Protein AF-A0AAX0TQB9-F1 (afdb_monomer_lite)

pLDDT: mean 88.9, std 10.39, range [45.22, 97.31]

Foldseek 3Di:
DDQLVNDDCVPDDPVVSVLNVCCVVDVPRPSVVVVVVVVVLVVVLPVVQDPPDPPVVSVVVVVCCCCPVVVDDPPPD

Radius of gyration: 15.38 Å; chains: 1; bounding box: 31×30×38 Å

Sequence (77 aa):
MRSLADFEFNKAPLCEGMILACEAIRRDFPSQDVYDELERLVSLAKEEISQLLPLEEQLEKLIALFYGDWGFKASRG

Organism: Acinetobacter baumannii (NCBI:txid470)

Secondary structure (DSSP, 8-state):
---GGG--TTTS-HHHHHHHHHHHH-TT--HHHHHHHHHHHHHHHHHHS-TTS-HHHHHHHHHHIIIIIS-------

Structure (mmCIF, N/CA/C/O backbone):
data_AF-A0AAX0TQB9-F1
#
_entry.id   AF-A0AAX0TQB9-F1
#
loop_
_atom_site.group_PDB
_atom_site.id
_atom_site.type_symbol
_atom_site.label_atom_id
_atom_site.label_alt_id
_atom_site.label_comp_id
_atom_site.label_asym_id
_atom_site.label_entity_id
_atom_site.label_seq_id
_atom_site.pdbx_PDB_ins_code
_atom_site.Cartn_x
_atom_site.Cartn_y
_atom_site.Cartn_z
_atom_site.occupancy
_atom_site.B_iso_or_equiv
_atom_site.auth_seq_id
_atom_site.auth_comp_id
_atom_site.auth_asym_id
_atom_site.auth_atom_id
_atom_site.pdbx_PDB_model_num
ATOM 1 N N . MET A 1 1 ? 6.049 9.491 -22.085 1.00 53.69 1 MET A N 1
ATOM 2 C CA . MET A 1 1 ? 6.522 8.733 -20.908 1.00 53.69 1 MET A CA 1
ATOM 3 C C . MET A 1 1 ? 7.584 9.562 -20.216 1.00 53.69 1 MET A C 1
ATOM 5 O O . MET A 1 1 ? 8.508 9.993 -20.895 1.00 53.69 1 MET A O 1
ATOM 9 N N . ARG A 1 2 ? 7.423 9.846 -18.919 1.00 61.34 2 ARG A N 1
ATOM 10 C CA . ARG A 1 2 ? 8.517 10.392 -18.103 1.00 61.34 2 ARG A CA 1
ATOM 11 C C . ARG A 1 2 ? 9.550 9.281 -17.903 1.00 61.34 2 ARG A C 1
ATOM 13 O O . ARG A 1 2 ? 9.165 8.149 -17.638 1.00 61.34 2 ARG A O 1
ATOM 20 N N . SER A 1 3 ? 10.831 9.588 -18.086 1.00 70.50 3 SER A N 1
ATOM 21 C CA . SER A 1 3 ? 11.917 8.647 -17.801 1.00 70.50 3 SER A CA 1
ATOM 22 C C . SER A 1 3 ? 12.077 8.497 -16.289 1.00 70.50 3 SER A C 1
ATOM 24 O O . SER A 1 3 ? 11.951 9.484 -15.566 1.00 70.50 3 SER A O 1
ATOM 26 N N . LEU A 1 4 ? 12.419 7.295 -15.811 1.00 75.06 4 LEU A N 1
ATOM 27 C CA . LEU A 1 4 ? 12.778 7.066 -14.405 1.00 75.06 4 LEU A CA 1
ATOM 28 C C . LEU A 1 4 ? 13.904 8.012 -13.945 1.00 75.06 4 LEU A C 1
ATOM 30 O O . LEU A 1 4 ? 13.923 8.442 -12.798 1.00 75.06 4 LEU A O 1
ATOM 34 N N . ALA A 1 5 ? 14.814 8.373 -14.857 1.00 75.56 5 ALA A N 1
ATOM 35 C CA . ALA A 1 5 ? 15.914 9.298 -14.588 1.00 75.56 5 ALA A CA 1
ATOM 36 C C . ALA A 1 5 ? 15.457 10.746 -14.318 1.00 75.56 5 ALA A C 1
ATOM 38 O O . ALA A 1 5 ? 16.174 11.488 -13.655 1.00 75.56 5 ALA A O 1
ATOM 39 N N . ASP A 1 6 ? 14.267 11.127 -14.791 1.00 80.69 6 ASP A N 1
ATOM 40 C CA . ASP A 1 6 ? 13.690 12.463 -14.601 1.00 80.69 6 ASP A CA 1
ATOM 41 C C . ASP A 1 6 ? 12.666 12.490 -13.449 1.00 80.69 6 ASP A C 1
ATOM 43 O O . ASP A 1 6 ? 12.010 13.507 -13.209 1.00 80.69 6 ASP A O 1
ATOM 47 N N . PHE A 1 7 ? 12.477 11.364 -12.749 1.00 81.69 7 PHE A N 1
ATOM 48 C CA . PHE A 1 7 ? 11.503 11.252 -11.672 1.00 81.69 7 PHE A CA 1
ATOM 49 C C . PHE A 1 7 ? 12.071 11.809 -10.362 1.00 81.69 7 PHE A C 1
ATOM 51 O O . PHE A 1 7 ? 12.992 11.256 -9.758 1.00 81.69 7 PHE A O 1
ATOM 58 N N . GLU A 1 8 ? 11.495 12.911 -9.883 1.00 85.25 8 GLU A N 1
ATOM 59 C CA . GLU A 1 8 ? 11.864 13.493 -8.595 1.00 85.25 8 GLU A CA 1
ATOM 60 C C . GLU A 1 8 ? 11.197 12.738 -7.434 1.00 85.25 8 GLU A C 1
ATOM 62 O O . GLU A 1 8 ? 10.160 13.151 -6.915 1.00 85.25 8 GLU A O 1
ATOM 67 N N . PHE A 1 9 ? 11.833 11.662 -6.963 1.00 80.06 9 PHE A N 1
ATOM 68 C CA . PHE A 1 9 ? 11.355 10.853 -5.827 1.00 80.06 9 PHE A CA 1
ATOM 69 C C . PHE A 1 9 ? 11.075 11.656 -4.547 1.00 80.06 9 PHE A C 1
ATOM 71 O O . PHE A 1 9 ? 10.246 11.256 -3.739 1.00 80.06 9 PHE A O 1
ATOM 78 N N . ASN A 1 10 ? 11.731 12.8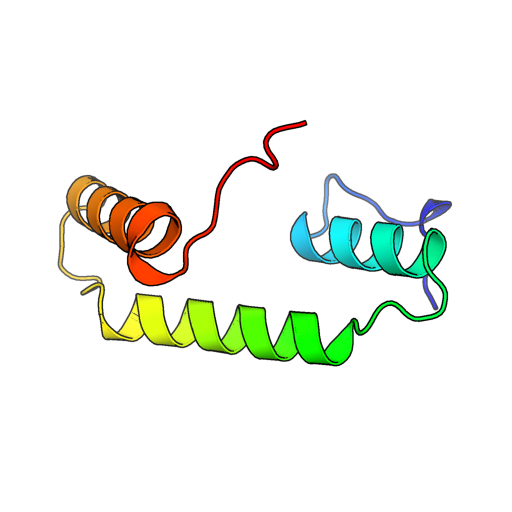05 -4.364 1.00 83.69 10 ASN A N 1
ATOM 79 C CA . ASN A 1 10 ? 11.511 13.672 -3.203 1.00 83.69 10 ASN A CA 1
ATOM 80 C C . ASN A 1 10 ? 10.199 14.472 -3.271 1.00 83.69 10 ASN A C 1
ATOM 82 O O . ASN A 1 10 ? 9.794 15.051 -2.266 1.00 83.69 10 ASN A O 1
ATOM 86 N N . LYS A 1 11 ? 9.573 14.573 -4.450 1.00 84.88 11 LYS A N 1
ATOM 87 C CA . LYS A 1 11 ? 8.378 15.403 -4.678 1.00 84.88 11 LYS A CA 1
ATOM 88 C C . LYS A 1 11 ? 7.184 14.628 -5.223 1.00 84.88 11 LYS A C 1
ATOM 90 O O . LYS A 1 11 ? 6.094 15.190 -5.295 1.00 84.88 11 LYS A O 1
ATOM 95 N N . ALA A 1 12 ? 7.380 13.374 -5.610 1.00 84.62 12 ALA A N 1
ATOM 96 C CA . ALA A 1 12 ? 6.338 12.524 -6.156 1.00 84.62 12 ALA A CA 1
ATOM 97 C C . ALA A 1 12 ? 5.989 11.377 -5.189 1.00 84.62 12 ALA A C 1
ATOM 99 O O . ALA A 1 12 ? 6.835 10.969 -4.387 1.00 84.62 12 ALA A O 1
ATOM 100 N N . PRO A 1 13 ? 4.756 10.841 -5.242 1.00 86.12 13 PRO A N 1
ATOM 101 C CA . PRO A 1 13 ? 4.372 9.682 -4.449 1.00 86.12 13 PRO A CA 1
ATOM 102 C C . PRO A 1 13 ? 5.301 8.491 -4.703 1.00 86.12 13 PRO A C 1
ATOM 104 O O . PRO A 1 13 ? 5.587 8.138 -5.848 1.00 86.12 13 PRO A O 1
ATOM 107 N N . LEU A 1 14 ? 5.730 7.821 -3.630 1.00 85.56 14 LEU A N 1
ATOM 108 C CA . LEU A 1 14 ? 6.620 6.661 -3.730 1.00 85.56 14 LEU A CA 1
ATOM 109 C C . LEU A 1 14 ? 6.017 5.537 -4.591 1.00 85.56 14 LEU A C 1
ATOM 111 O O . LEU A 1 14 ? 6.744 4.883 -5.332 1.00 85.56 14 LEU A O 1
ATOM 115 N N . CYS A 1 15 ? 4.696 5.334 -4.528 1.00 86.81 15 CYS A N 1
ATOM 116 C CA . CYS A 1 15 ? 4.000 4.327 -5.334 1.00 86.81 15 CYS A CA 1
ATOM 117 C C . CYS A 1 15 ? 4.167 4.560 -6.843 1.00 86.81 15 CYS A C 1
ATOM 119 O O . CYS A 1 15 ? 4.411 3.609 -7.578 1.00 86.81 15 CYS A O 1
ATOM 121 N N . GLU A 1 16 ? 4.117 5.813 -7.296 1.00 88.19 16 GLU A N 1
ATOM 122 C CA . GLU A 1 16 ? 4.308 6.175 -8.702 1.00 88.19 16 GLU A CA 1
ATOM 123 C C . GLU A 1 16 ? 5.746 5.879 -9.148 1.00 88.19 16 GLU A C 1
ATOM 125 O O . GLU A 1 16 ? 5.964 5.272 -10.194 1.00 88.19 16 GLU A O 1
ATOM 130 N N . GLY A 1 17 ? 6.731 6.197 -8.303 1.00 89.25 17 GLY A N 1
ATOM 131 C CA . GLY A 1 17 ? 8.132 5.860 -8.564 1.00 89.25 17 GLY A CA 1
ATOM 132 C C . GLY A 1 17 ? 8.385 4.350 -8.633 1.00 89.25 17 GLY A C 1
ATOM 133 O O . GLY A 1 17 ? 9.132 3.889 -9.496 1.00 89.25 17 GLY A O 1
ATOM 134 N N . MET A 1 18 ? 7.741 3.570 -7.760 1.00 90.06 18 MET A N 1
ATOM 135 C CA . MET A 1 18 ? 7.841 2.107 -7.767 1.00 90.06 18 MET A CA 1
ATOM 136 C C . MET A 1 18 ? 7.218 1.490 -9.020 1.00 90.06 18 MET A C 1
ATOM 138 O O . MET A 1 18 ? 7.826 0.607 -9.620 1.00 90.06 18 MET A O 1
ATOM 142 N N . ILE A 1 19 ? 6.048 1.973 -9.447 1.00 91.25 19 ILE A N 1
ATOM 143 C CA . ILE A 1 19 ? 5.388 1.519 -10.679 1.00 91.25 19 ILE A CA 1
ATOM 144 C C . ILE A 1 19 ? 6.274 1.816 -11.893 1.00 91.25 19 ILE A C 1
ATOM 146 O O . ILE A 1 19 ? 6.551 0.905 -12.670 1.00 91.25 19 ILE A O 1
ATOM 150 N N . LEU A 1 20 ? 6.812 3.035 -12.002 1.00 90.56 20 LEU A N 1
ATOM 151 C CA . LEU A 1 20 ? 7.729 3.412 -13.085 1.00 90.56 20 LEU A CA 1
ATOM 152 C C . LEU A 1 20 ? 9.001 2.552 -13.102 1.00 90.56 20 LEU A C 1
ATOM 154 O O . LEU A 1 20 ? 9.471 2.146 -14.166 1.00 90.56 20 LEU A O 1
ATOM 158 N N . ALA A 1 21 ? 9.567 2.249 -11.930 1.00 90.62 21 ALA A N 1
ATOM 159 C CA . ALA A 1 21 ? 10.713 1.351 -11.829 1.00 90.62 21 ALA A CA 1
ATOM 160 C C . ALA A 1 21 ? 10.355 -0.071 -12.296 1.00 90.62 21 ALA A C 1
ATOM 162 O O . ALA A 1 21 ? 11.119 -0.688 -13.039 1.00 90.62 21 ALA A O 1
ATOM 163 N N . CYS A 1 22 ? 9.184 -0.583 -11.913 1.00 92.12 22 CYS A N 1
ATOM 164 C CA . CYS A 1 22 ? 8.696 -1.887 -12.350 1.00 92.12 22 CYS A CA 1
ATOM 165 C C . CYS A 1 22 ? 8.454 -1.951 -13.867 1.00 92.12 22 CYS A C 1
ATOM 167 O O . CYS A 1 22 ? 8.888 -2.921 -14.486 1.00 92.12 22 CYS A O 1
ATOM 169 N N . GLU A 1 23 ? 7.857 -0.921 -14.474 1.00 91.94 23 GLU A N 1
ATOM 170 C CA . GLU A 1 23 ? 7.690 -0.804 -15.933 1.00 91.94 23 GLU A CA 1
ATOM 171 C C . GLU A 1 23 ? 9.039 -0.782 -16.669 1.00 91.94 23 GLU A C 1
ATOM 173 O O . GLU A 1 23 ? 9.196 -1.399 -17.724 1.00 91.94 23 GLU A O 1
ATOM 178 N N . ALA A 1 24 ? 10.043 -0.105 -16.100 1.00 90.25 24 ALA A N 1
ATOM 179 C CA . ALA A 1 24 ? 11.387 -0.052 -16.672 1.00 90.25 24 ALA A CA 1
ATOM 180 C C . ALA A 1 24 ? 12.121 -1.406 -16.607 1.00 90.25 24 ALA A C 1
ATOM 182 O O . ALA A 1 24 ? 12.909 -1.720 -17.501 1.00 90.25 24 ALA A O 1
ATOM 183 N N . ILE A 1 25 ? 11.876 -2.210 -15.565 1.00 91.81 25 ILE A N 1
ATOM 184 C CA . ILE A 1 25 ? 12.517 -3.522 -15.365 1.00 91.81 25 ILE A CA 1
ATOM 185 C C . ILE A 1 25 ? 11.786 -4.627 -16.143 1.00 91.81 25 ILE A C 1
ATOM 187 O O . ILE A 1 25 ? 12.427 -5.525 -16.694 1.00 91.81 25 ILE A O 1
ATOM 191 N N . ARG A 1 26 ? 10.450 -4.582 -16.197 1.00 93.19 26 ARG A N 1
ATOM 192 C CA . ARG A 1 26 ? 9.594 -5.607 -16.805 1.00 93.19 26 ARG A CA 1
ATOM 193 C C . ARG A 1 26 ? 8.666 -5.003 -17.852 1.00 93.19 26 ARG A C 1
ATOM 195 O O . ARG A 1 26 ? 7.729 -4.284 -17.531 1.00 93.19 26 ARG A O 1
ATOM 202 N N . ARG A 1 27 ? 8.873 -5.391 -19.115 1.00 88.44 27 ARG A N 1
ATOM 203 C CA . ARG A 1 27 ? 8.050 -4.939 -20.254 1.00 88.44 27 ARG A CA 1
ATOM 204 C C . ARG A 1 27 ? 6.582 -5.359 -20.174 1.00 88.44 27 ARG A C 1
ATOM 206 O O . ARG A 1 27 ? 5.750 -4.729 -20.810 1.00 88.44 27 ARG A O 1
ATOM 213 N N . ASP A 1 28 ? 6.293 -6.444 -19.467 1.00 93.38 28 ASP A N 1
ATOM 214 C CA . ASP A 1 28 ? 4.956 -7.009 -19.284 1.00 93.38 28 ASP A CA 1
ATOM 215 C C . ASP A 1 28 ? 4.312 -6.577 -17.958 1.00 93.38 28 ASP A C 1
ATOM 217 O O . ASP A 1 28 ? 3.342 -7.190 -17.520 1.00 93.38 28 ASP A O 1
ATOM 221 N N . PH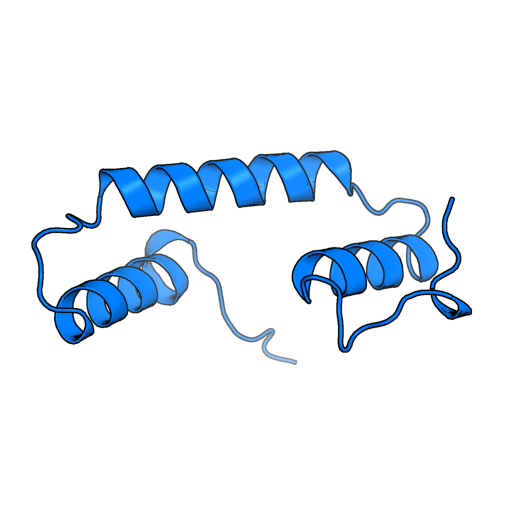E A 1 29 ? 4.875 -5.573 -17.278 1.00 94.19 29 PHE A N 1
ATOM 222 C CA . PHE A 1 29 ? 4.348 -5.119 -16.001 1.00 94.19 29 PHE A CA 1
ATOM 223 C C . PHE A 1 29 ? 2.946 -4.506 -16.179 1.00 94.19 29 PHE A C 1
ATOM 225 O O . PHE A 1 29 ? 2.798 -3.550 -16.945 1.00 94.19 29 PHE A O 1
ATOM 232 N N . PRO A 1 30 ? 1.916 -5.018 -15.482 1.00 95.25 30 PRO A N 1
ATOM 233 C CA . PRO A 1 30 ? 0.540 -4.574 -15.669 1.00 95.25 30 PRO A CA 1
ATOM 234 C C . PRO A 1 30 ? 0.256 -3.331 -14.816 1.00 95.25 30 PRO A C 1
ATOM 236 O O . PRO A 1 30 ? -0.433 -3.399 -13.801 1.00 95.25 30 PRO A O 1
ATOM 239 N N . SER A 1 31 ? 0.824 -2.182 -15.187 1.00 93.56 31 SER A N 1
ATOM 240 C CA . SER A 1 31 ? 0.729 -0.964 -14.371 1.00 93.56 31 SER A CA 1
ATOM 241 C C . SER A 1 31 ? -0.706 -0.502 -14.136 1.00 93.56 31 SER A C 1
ATOM 243 O O . SER A 1 31 ? -1.023 -0.115 -13.014 1.00 93.56 31 SER A O 1
ATOM 245 N N . GLN A 1 32 ? -1.581 -0.596 -15.141 1.00 93.19 32 GLN A N 1
ATOM 246 C CA . GLN A 1 32 ? -2.992 -0.236 -14.983 1.00 93.19 32 GLN A CA 1
ATOM 247 C C . GLN A 1 32 ? -3.697 -1.124 -13.950 1.00 93.19 32 GLN A C 1
ATOM 249 O O . GLN A 1 32 ? -4.305 -0.592 -13.030 1.00 93.19 32 GLN A O 1
ATOM 254 N N . ASP A 1 33 ? -3.534 -2.450 -14.031 1.00 95.12 33 ASP A N 1
ATOM 255 C CA . ASP A 1 33 ? -4.130 -3.376 -13.057 1.00 95.12 33 ASP A CA 1
ATOM 256 C C . ASP A 1 33 ? -3.613 -3.099 -11.634 1.00 95.12 33 ASP A C 1
ATOM 258 O O . ASP A 1 33 ? -4.354 -3.204 -10.658 1.00 95.12 33 ASP A O 1
ATOM 262 N N . VAL A 1 34 ? -2.338 -2.712 -11.502 1.00 93.69 34 VAL A N 1
ATOM 263 C CA . VAL A 1 34 ? -1.748 -2.316 -10.216 1.00 93.69 34 VAL A CA 1
ATOM 264 C C . VAL A 1 34 ? -2.360 -1.015 -9.694 1.00 93.69 34 VAL A C 1
ATOM 266 O O . VAL A 1 34 ? -2.646 -0.930 -8.500 1.00 93.69 34 VAL A O 1
ATOM 269 N N . TYR A 1 35 ? -2.574 -0.008 -10.546 1.00 93.69 35 TYR A N 1
ATOM 270 C CA . TYR A 1 35 ? -3.262 1.223 -10.146 1.00 93.69 35 TYR A CA 1
ATOM 271 C C . TYR A 1 35 ? -4.695 0.944 -9.691 1.00 93.69 35 TYR A C 1
ATOM 273 O O . TYR A 1 35 ? -5.076 1.392 -8.607 1.00 93.69 35 TYR A O 1
ATOM 281 N N . ASP A 1 36 ? -5.447 0.171 -10.475 1.00 95.81 36 ASP A N 1
ATOM 282 C CA . ASP A 1 36 ? -6.842 -0.167 -10.191 1.00 95.81 36 ASP A CA 1
ATOM 283 C C . ASP A 1 36 ? -6.959 -0.933 -8.861 1.00 95.81 36 ASP A C 1
ATOM 285 O O . ASP A 1 36 ? -7.809 -0.626 -8.022 1.00 95.81 36 ASP A O 1
ATOM 289 N N . GLU A 1 37 ? -6.058 -1.888 -8.613 1.00 95.00 37 GLU A N 1
ATOM 290 C CA . GLU A 1 37 ? -6.036 -2.639 -7.358 1.00 95.00 37 GLU A CA 1
ATOM 291 C C . GLU A 1 37 ? -5.653 -1.758 -6.160 1.00 95.00 37 GLU A C 1
ATOM 293 O O . GLU A 1 37 ? -6.279 -1.847 -5.103 1.00 95.00 37 GLU A O 1
ATOM 298 N N . LEU A 1 38 ? -4.672 -0.860 -6.303 1.00 93.69 38 LEU A N 1
ATOM 299 C CA . LEU A 1 38 ? -4.318 0.086 -5.239 1.00 93.69 38 LEU A CA 1
ATOM 300 C C . LEU A 1 38 ? -5.485 1.023 -4.901 1.00 93.69 38 LEU A C 1
ATOM 302 O O . LEU A 1 38 ? -5.755 1.261 -3.722 1.00 93.69 38 LEU A O 1
ATOM 306 N N . GLU A 1 39 ? -6.198 1.533 -5.906 1.00 94.69 39 GLU A N 1
ATOM 307 C CA . GLU A 1 39 ? -7.379 2.376 -5.697 1.00 94.69 39 GLU A CA 1
ATOM 308 C C . GLU A 1 39 ? -8.504 1.606 -4.991 1.00 94.69 39 GLU A C 1
ATOM 310 O O . GLU A 1 39 ? -9.119 2.120 -4.046 1.00 94.69 39 GLU A O 1
ATOM 315 N N . ARG A 1 40 ? -8.722 0.343 -5.377 1.00 96.06 40 ARG A N 1
ATOM 316 C CA . ARG A 1 40 ? -9.696 -0.547 -4.736 1.00 96.06 40 ARG A CA 1
ATOM 317 C C . ARG A 1 40 ? -9.364 -0.785 -3.263 1.00 96.06 40 ARG A C 1
ATOM 319 O O . ARG A 1 40 ? -10.246 -0.663 -2.415 1.00 96.06 40 ARG A O 1
ATOM 3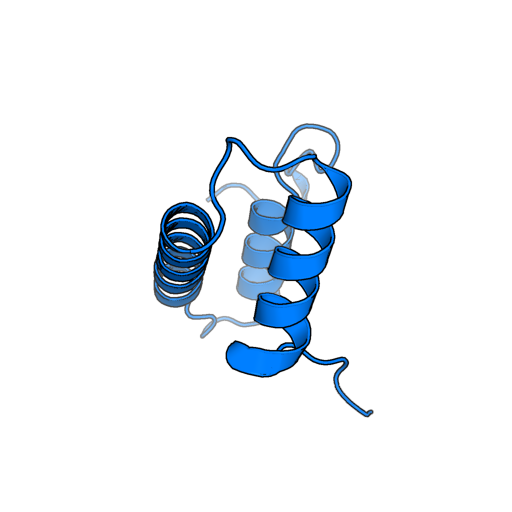26 N N . LEU A 1 41 ? -8.105 -1.085 -2.941 1.00 95.44 41 LEU A N 1
ATOM 327 C CA . LEU A 1 41 ? -7.650 -1.313 -1.564 1.00 95.44 41 LEU A CA 1
ATOM 328 C C . LEU A 1 41 ? -7.770 -0.049 -0.702 1.00 95.44 41 LEU A C 1
ATOM 330 O O . LEU A 1 41 ? -8.226 -0.116 0.439 1.00 95.44 41 LEU A O 1
ATOM 334 N N . VAL A 1 42 ? -7.423 1.119 -1.251 1.00 93.69 42 VAL A N 1
ATOM 335 C CA . VAL A 1 42 ? -7.592 2.406 -0.556 1.00 93.69 42 VAL A CA 1
ATOM 336 C C . VAL A 1 42 ? -9.065 2.696 -0.279 1.00 93.69 42 VAL A C 1
ATOM 338 O O . VAL A 1 42 ? -9.396 3.179 0.805 1.00 93.69 42 VAL A O 1
ATOM 341 N N . SER A 1 43 ? -9.947 2.414 -1.236 1.00 95.50 43 SER A N 1
ATOM 342 C CA . SER A 1 43 ? -11.391 2.603 -1.071 1.00 95.50 43 SER A CA 1
ATOM 343 C C . SER A 1 43 ? -11.943 1.685 0.018 1.00 95.50 43 SER A C 1
ATOM 345 O O . SER A 1 43 ? -12.598 2.166 0.940 1.00 95.50 43 SER A O 1
ATOM 347 N N . LEU A 1 44 ? -11.565 0.404 -0.006 1.00 95.81 44 LEU A N 1
ATOM 348 C CA . LEU A 1 44 ? -11.953 -0.573 1.010 1.00 95.81 44 LEU A CA 1
ATOM 349 C C . LEU A 1 44 ? -11.499 -0.155 2.418 1.00 95.81 44 LEU A C 1
ATOM 351 O O . LEU A 1 44 ? -12.302 -0.136 3.345 1.00 95.81 44 LEU A O 1
ATOM 355 N N . ALA A 1 45 ? -10.239 0.256 2.585 1.00 95.44 45 ALA A N 1
ATOM 356 C CA . ALA A 1 45 ? -9.762 0.718 3.889 1.00 95.44 45 ALA A CA 1
ATOM 357 C C . ALA A 1 45 ? -10.515 1.957 4.390 1.00 95.44 45 ALA A C 1
ATOM 359 O O . ALA A 1 45 ? -10.764 2.070 5.585 1.00 95.44 45 ALA A O 1
ATOM 360 N N . LYS A 1 46 ? -10.901 2.884 3.504 1.00 94.38 46 LYS A N 1
ATOM 361 C CA . LYS A 1 46 ? -11.701 4.059 3.892 1.00 94.38 46 LYS A CA 1
ATOM 362 C C . LYS A 1 46 ? -13.126 3.696 4.310 1.00 94.38 46 LYS A C 1
ATOM 364 O O . LYS A 1 46 ? -13.695 4.406 5.134 1.00 94.38 46 LYS A O 1
ATOM 369 N N . GLU A 1 47 ? -13.699 2.642 3.737 1.00 95.06 47 GLU A N 1
ATOM 370 C CA . GLU A 1 47 ? -15.023 2.138 4.113 1.00 95.06 47 GLU A CA 1
ATOM 371 C C . GLU A 1 47 ? -14.989 1.397 5.456 1.00 95.06 47 GLU A C 1
ATOM 373 O O . GLU A 1 47 ? -15.873 1.589 6.290 1.00 95.06 47 GLU A O 1
ATOM 378 N N . GLU A 1 48 ? -13.955 0.590 5.698 1.00 94.00 48 GLU A N 1
ATOM 379 C CA . GLU A 1 48 ? -13.849 -0.219 6.916 1.00 94.00 48 GLU A CA 1
ATOM 380 C C . GLU A 1 48 ? -13.285 0.543 8.126 1.00 94.00 48 GLU A C 1
ATOM 382 O O . GLU A 1 48 ? -13.633 0.253 9.278 1.00 94.00 48 GLU A O 1
ATOM 387 N N . ILE A 1 49 ? -12.417 1.531 7.892 1.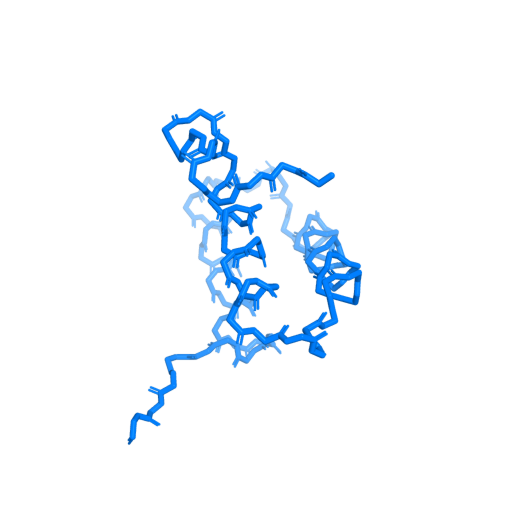00 95.94 49 ILE A N 1
ATOM 388 C CA . ILE A 1 49 ? -11.773 2.315 8.946 1.00 95.94 49 ILE A CA 1
ATOM 389 C C . ILE A 1 49 ? -12.496 3.649 9.098 1.00 95.94 49 ILE A C 1
ATOM 391 O O . ILE A 1 49 ? -12.300 4.594 8.335 1.00 95.94 49 ILE A O 1
ATOM 395 N N . SER A 1 50 ? -13.306 3.748 10.150 1.00 94.25 50 SER A N 1
ATOM 396 C CA . SER A 1 50 ? -13.966 5.003 10.500 1.00 94.25 50 SER A CA 1
ATOM 397 C C . SER A 1 50 ? -12.945 6.101 10.812 1.00 94.25 50 SER A C 1
ATOM 399 O O . SER A 1 50 ? -12.112 5.961 11.708 1.00 94.25 50 SER A O 1
ATOM 401 N N . GLN A 1 51 ? -13.079 7.242 10.132 1.00 90.75 51 GLN A N 1
ATOM 402 C CA . GLN A 1 51 ? -12.254 8.435 10.370 1.00 90.75 51 GLN A CA 1
ATOM 403 C C . GLN A 1 51 ? -12.510 9.096 11.733 1.00 90.75 51 GLN A C 1
ATOM 405 O O . GLN A 1 51 ? -11.783 10.008 12.121 1.00 90.75 51 GLN A O 1
ATOM 410 N N . LEU A 1 52 ? -13.542 8.653 12.458 1.00 95.06 52 LEU A N 1
ATOM 411 C CA . LEU A 1 52 ? -13.857 9.126 13.807 1.00 95.06 52 LEU A CA 1
ATOM 412 C C . LEU A 1 52 ? -13.034 8.417 14.890 1.00 95.06 52 LEU A C 1
ATOM 414 O O . LEU A 1 52 ? -13.049 8.853 16.040 1.00 95.06 52 LEU A O 1
ATOM 418 N N . LEU A 1 53 ? -12.346 7.325 14.545 1.00 95.12 53 LEU A N 1
ATOM 419 C CA . LEU A 1 53 ? -11.470 6.619 15.475 1.00 95.12 53 LEU A CA 1
ATOM 420 C C . LEU A 1 53 ? -10.211 7.448 15.770 1.00 95.12 53 LEU A C 1
ATOM 422 O O . LEU A 1 53 ? -9.759 8.203 14.904 1.00 95.12 53 LEU A O 1
ATOM 426 N N . PRO A 1 54 ? -9.591 7.293 16.949 1.00 97.31 54 PRO A N 1
ATOM 427 C CA . PRO A 1 54 ? -8.249 7.806 17.199 1.00 97.31 54 PRO A CA 1
ATOM 428 C C . PRO A 1 54 ? -7.246 7.306 16.152 1.00 97.31 54 PRO A C 1
ATOM 430 O O . PRO A 1 54 ? -7.359 6.187 15.653 1.00 97.31 54 PRO A O 1
ATOM 433 N N . LEU A 1 55 ? -6.238 8.123 15.835 1.00 95.38 55 LEU A N 1
ATOM 434 C CA . LEU A 1 55 ? -5.247 7.812 14.796 1.00 95.38 55 LEU A CA 1
ATOM 435 C C . LEU A 1 55 ? -4.539 6.466 15.026 1.00 95.38 55 LEU A C 1
ATOM 437 O O . LEU A 1 55 ? -4.275 5.742 14.071 1.00 95.38 55 LEU A O 1
ATOM 441 N N . GLU A 1 56 ? -4.248 6.133 16.282 1.00 97.12 56 GLU A N 1
ATOM 442 C CA . GLU A 1 56 ? -3.610 4.868 16.657 1.00 97.12 56 GLU A CA 1
ATOM 443 C C . GLU A 1 56 ? -4.501 3.666 16.312 1.00 97.12 56 GLU A C 1
ATOM 445 O O . GLU A 1 56 ? -4.051 2.746 15.637 1.00 97.12 56 GLU A O 1
ATOM 450 N N . GLU A 1 57 ? -5.797 3.730 16.629 1.00 96.88 57 GLU A N 1
ATOM 451 C CA . GLU A 1 57 ? -6.761 2.682 16.271 1.00 96.88 57 GLU A CA 1
ATOM 452 C C . GLU A 1 57 ? -6.975 2.574 14.752 1.00 96.88 57 GLU A C 1
ATOM 454 O O . GLU A 1 57 ? -7.137 1.473 14.218 1.00 96.88 57 GLU A O 1
ATOM 459 N N . GLN A 1 58 ? -6.956 3.702 14.029 1.00 97.06 58 GLN A N 1
ATOM 460 C CA . GLN A 1 58 ? -6.998 3.687 12.561 1.00 97.06 58 GLN A CA 1
ATOM 461 C C . GLN A 1 58 ? -5.773 2.965 11.987 1.00 97.06 58 GLN A C 1
ATOM 463 O O . GLN A 1 58 ? -5.906 2.154 11.069 1.00 97.06 58 GLN A O 1
ATOM 468 N N . LEU A 1 59 ? -4.586 3.236 12.539 1.00 96.06 59 LEU A N 1
ATOM 469 C CA . LEU A 1 59 ? -3.341 2.608 12.114 1.00 96.06 59 LEU A CA 1
ATOM 470 C C . LEU A 1 59 ? -3.337 1.106 12.414 1.00 96.06 59 LEU A C 1
ATOM 472 O O . LEU A 1 59 ? -2.977 0.322 11.539 1.00 96.06 59 LEU A O 1
ATOM 476 N N . GLU A 1 60 ? -3.765 0.690 13.605 1.00 96.62 60 GLU A N 1
ATOM 477 C CA . GLU A 1 60 ? -3.865 -0.729 13.967 1.00 96.62 60 GLU A CA 1
ATOM 478 C C . GLU A 1 60 ? -4.787 -1.495 13.013 1.00 96.62 60 GLU A C 1
ATOM 480 O O . GLU A 1 60 ? -4.425 -2.567 12.522 1.00 96.62 60 GLU A O 1
ATOM 485 N N . LYS A 1 61 ? -5.949 -0.919 12.681 1.00 96.25 61 LYS A N 1
ATOM 486 C CA . LYS A 1 61 ? -6.869 -1.505 11.699 1.00 96.25 61 LYS A CA 1
ATOM 487 C C . LYS A 1 61 ? -6.250 -1.585 10.309 1.00 96.25 61 LYS A C 1
ATOM 489 O O . LYS A 1 61 ? -6.365 -2.618 9.658 1.00 96.25 61 LYS A O 1
ATOM 494 N N . LEU A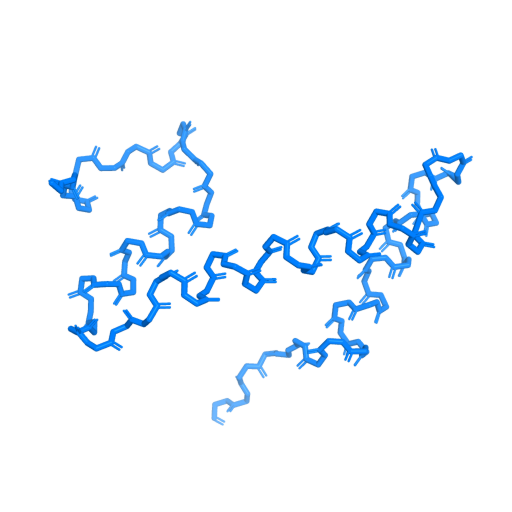 1 62 ? -5.554 -0.538 9.867 1.00 95.88 62 LEU A N 1
ATOM 495 C CA . LEU A 1 62 ? -4.872 -0.545 8.573 1.00 95.88 62 LEU A CA 1
ATOM 496 C C . LEU A 1 62 ? -3.777 -1.621 8.510 1.00 95.88 62 LEU A C 1
ATOM 498 O O . LEU A 1 62 ? -3.659 -2.318 7.506 1.00 95.88 62 LEU A O 1
ATOM 502 N N . ILE A 1 63 ? -2.999 -1.787 9.583 1.00 94.81 63 ILE A N 1
ATOM 503 C CA . ILE A 1 63 ? -1.976 -2.838 9.699 1.00 94.81 63 ILE A CA 1
ATOM 504 C C . ILE A 1 63 ? -2.626 -4.226 9.635 1.00 94.81 63 ILE A C 1
ATOM 506 O O . ILE A 1 63 ? -2.100 -5.106 8.948 1.00 94.81 63 ILE A O 1
ATOM 510 N N . ALA A 1 64 ? -3.763 -4.420 10.309 1.00 95.00 64 ALA A N 1
ATOM 511 C CA . ALA A 1 64 ? -4.510 -5.675 10.280 1.00 95.00 64 ALA A CA 1
ATOM 512 C C . ALA A 1 64 ? -5.024 -6.010 8.869 1.00 95.00 64 ALA A C 1
ATOM 514 O O . ALA A 1 64 ? -4.832 -7.138 8.416 1.00 95.00 64 ALA A O 1
ATOM 515 N N . LEU A 1 65 ? -5.578 -5.031 8.144 1.00 95.38 65 LEU A N 1
ATOM 516 C CA . LEU A 1 65 ? -5.987 -5.218 6.748 1.00 95.38 65 LEU A CA 1
ATOM 517 C C . LEU A 1 65 ? -4.799 -5.567 5.856 1.00 95.38 65 LEU A C 1
ATOM 519 O O . LEU A 1 65 ? -4.856 -6.519 5.083 1.00 95.38 65 LEU A O 1
ATOM 523 N N . PHE A 1 66 ? -3.694 -4.836 5.998 1.00 94.06 66 PHE A N 1
ATOM 524 C CA . PHE A 1 66 ? -2.519 -5.007 5.154 1.00 94.06 66 PHE A CA 1
ATOM 525 C C . PHE A 1 66 ? -1.864 -6.387 5.323 1.00 94.06 66 PHE A C 1
ATOM 527 O O . PHE A 1 66 ? -1.677 -7.106 4.341 1.00 94.06 66 PHE A O 1
ATOM 534 N N . TYR A 1 67 ? -1.528 -6.773 6.558 1.00 92.69 67 TYR A N 1
ATOM 535 C CA . TYR A 1 67 ? -0.797 -8.018 6.834 1.00 92.69 67 TYR A CA 1
ATOM 536 C C . TYR A 1 67 ? -1.692 -9.244 7.039 1.00 92.69 67 TYR A C 1
ATOM 538 O O . TYR A 1 67 ? -1.207 -10.372 6.929 1.00 92.69 67 TYR A O 1
ATOM 546 N N . GLY A 1 68 ? -2.966 -9.042 7.370 1.00 91.94 68 GLY A N 1
ATOM 547 C CA . GLY A 1 68 ? -3.947 -10.105 7.550 1.00 91.94 68 GLY A CA 1
ATOM 548 C C . GLY A 1 68 ? -4.709 -10.360 6.259 1.00 91.94 68 GLY A C 1
ATOM 549 O O . GLY A 1 68 ? -4.375 -11.274 5.506 1.00 91.94 68 GLY A O 1
ATOM 550 N N . ASP A 1 69 ? -5.719 -9.532 6.009 1.00 91.31 69 ASP A N 1
ATOM 551 C CA . ASP A 1 69 ? -6.761 -9.817 5.018 1.00 91.31 69 ASP A CA 1
ATOM 552 C C . ASP A 1 69 ? -6.276 -9.678 3.572 1.00 91.31 69 ASP A C 1
ATOM 554 O O . ASP A 1 69 ? -6.615 -10.490 2.712 1.00 91.31 69 ASP A O 1
ATOM 558 N N . TRP A 1 70 ? -5.436 -8.682 3.294 1.00 93.75 70 TRP A N 1
ATOM 559 C CA . TRP A 1 70 ? -4.872 -8.459 1.960 1.00 93.75 70 TRP A CA 1
ATOM 560 C C . TRP A 1 70 ? -3.635 -9.319 1.690 1.00 93.75 70 TRP A C 1
ATOM 562 O O . TRP A 1 70 ? -3.172 -9.413 0.553 1.00 93.75 70 TRP A O 1
ATOM 572 N N . GLY A 1 71 ? -3.096 -9.973 2.723 1.00 89.81 71 GLY A N 1
ATOM 573 C CA . GLY A 1 71 ? -2.005 -10.932 2.592 1.00 89.81 71 GLY A CA 1
ATOM 574 C C . GLY A 1 71 ? -0.676 -10.328 2.135 1.00 89.81 71 GLY A C 1
ATOM 575 O O . GLY A 1 71 ? 0.207 -11.086 1.706 1.00 89.81 71 GLY A O 1
ATOM 576 N N . PHE A 1 72 ? -0.500 -9.002 2.234 1.00 89.81 72 PHE A N 1
ATOM 577 C CA . PHE A 1 72 ? 0.803 -8.391 2.011 1.00 89.81 72 PHE A CA 1
ATOM 578 C C . PHE A 1 72 ? 1.777 -8.942 3.044 1.00 89.81 72 PHE A C 1
ATOM 580 O O . PHE A 1 72 ? 1.535 -8.962 4.247 1.00 89.81 72 PHE A O 1
ATOM 587 N N . LYS A 1 73 ? 2.911 -9.425 2.560 1.00 85.12 73 LYS A N 1
ATOM 588 C CA . LYS A 1 73 ? 3.951 -10.019 3.389 1.00 85.12 73 LYS A CA 1
ATOM 589 C C . LYS A 1 73 ? 5.286 -9.813 2.714 1.00 85.12 73 LYS A C 1
ATOM 591 O O . LYS A 1 73 ? 5.359 -9.701 1.491 1.00 85.12 73 LYS A O 1
ATOM 596 N N . ALA A 1 74 ? 6.347 -9.812 3.511 1.00 75.19 74 ALA A N 1
ATOM 597 C CA . ALA A 1 74 ? 7.688 -9.889 2.959 1.00 75.19 74 ALA A CA 1
ATOM 598 C C . ALA A 1 74 ? 7.782 -11.122 2.046 1.00 75.19 74 ALA A C 1
ATOM 600 O O . ALA A 1 74 ? 7.343 -12.217 2.423 1.00 75.19 74 ALA A O 1
ATOM 601 N N . SER A 1 75 ? 8.360 -10.957 0.855 1.00 60.72 75 SER A N 1
ATOM 602 C CA . SER A 1 75 ? 8.813 -12.101 0.073 1.00 60.72 75 SER A CA 1
ATOM 603 C C . SER A 1 75 ? 9.825 -12.845 0.937 1.00 60.72 75 SER A C 1
ATOM 605 O O . SER A 1 75 ? 10.907 -12.322 1.213 1.00 60.72 75 SER A O 1
ATOM 607 N N . ARG A 1 76 ? 9.469 -14.035 1.427 1.00 61.19 76 ARG A N 1
ATOM 608 C CA . ARG A 1 76 ? 10.484 -14.946 1.955 1.00 61.19 76 ARG A CA 1
ATOM 609 C C . ARG A 1 76 ? 11.393 -15.263 0.769 1.00 61.19 76 ARG A C 1
ATOM 611 O O . ARG A 1 76 ? 10.890 -15.777 -0.227 1.00 61.19 76 ARG A O 1
ATOM 618 N N . GLY A 1 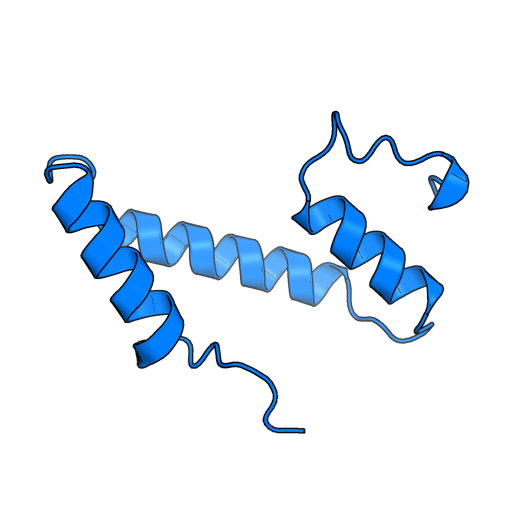77 ? 12.647 -14.818 0.851 1.00 45.22 77 GLY A N 1
ATOM 619 C CA . GLY A 1 77 ? 13.680 -15.141 -0.132 1.00 45.22 77 GLY A CA 1
ATOM 620 C C . GLY A 1 77 ? 13.899 -16.640 -0.230 1.00 45.22 77 GLY A C 1
ATOM 621 O O . GLY A 1 77 ? 13.714 -17.323 0.806 1.00 45.22 77 GLY A O 1
#